Protein AF-A0A2V5WAI2-F1 (afdb_monomer_lite)

Structure (mmCIF, N/CA/C/O backbone):
data_AF-A0A2V5WAI2-F1
#
_entry.id   AF-A0A2V5WAI2-F1
#
loop_
_atom_site.group_PDB
_atom_site.id
_atom_site.type_symbol
_atom_site.label_atom_id
_atom_site.label_alt_id
_atom_site.label_comp_id
_atom_site.label_asym_id
_atom_site.label_entity_id
_atom_site.label_seq_id
_atom_site.pdbx_PDB_ins_code
_atom_site.Cartn_x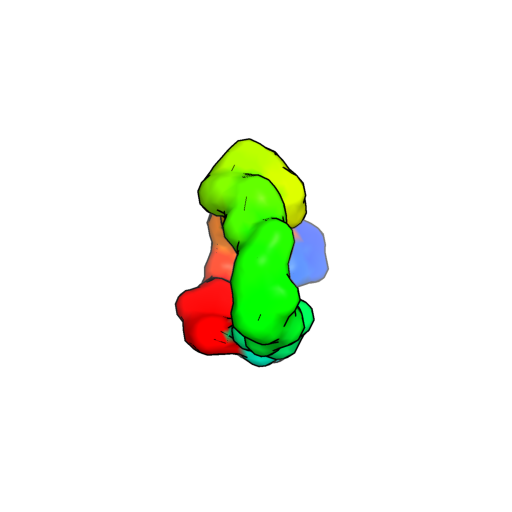
_atom_site.Cartn_y
_atom_site.Cartn_z
_atom_site.occupancy
_atom_site.B_iso_or_equiv
_atom_site.auth_seq_id
_atom_site.auth_comp_id
_atom_site.auth_asym_id
_atom_site.auth_atom_id
_atom_site.pdbx_PDB_model_num
ATOM 1 N N . MET A 1 1 ? 1.679 6.786 21.025 1.00 61.91 1 MET A N 1
ATOM 2 C CA . MET A 1 1 ? 0.548 7.460 20.345 1.00 61.91 1 MET A CA 1
ATOM 3 C C . MET A 1 1 ? 0.113 6.590 19.181 1.00 61.91 1 MET A C 1
ATOM 5 O O . MET A 1 1 ? 0.984 6.030 18.530 1.00 61.91 1 MET A O 1
ATOM 9 N N . ALA A 1 2 ? -1.188 6.448 18.934 1.00 72.25 2 ALA A N 1
ATOM 10 C CA . ALA A 1 2 ? -1.669 5.790 17.720 1.00 72.25 2 ALA A CA 1
ATOM 11 C C . ALA A 1 2 ? -1.386 6.688 16.500 1.00 72.25 2 ALA A C 1
ATOM 13 O O . ALA A 1 2 ? -1.614 7.898 16.568 1.00 72.25 2 ALA A O 1
ATOM 14 N N . GLY A 1 3 ? -0.858 6.111 15.416 1.00 86.94 3 GLY A N 1
ATOM 15 C CA . GLY A 1 3 ? -0.636 6.823 14.153 1.00 86.94 3 GLY A CA 1
ATOM 16 C C . GLY A 1 3 ? -1.952 7.321 13.545 1.00 86.94 3 GLY A C 1
ATOM 17 O O . GLY A 1 3 ? -3.013 6.758 13.816 1.00 86.94 3 GLY A O 1
ATOM 18 N N . LYS A 1 4 ? -1.901 8.381 12.724 1.00 95.00 4 LYS A N 1
ATOM 19 C CA . LYS A 1 4 ? -3.098 9.044 12.153 1.00 95.00 4 LYS A CA 1
ATOM 20 C C . LYS A 1 4 ? -4.035 8.083 11.407 1.00 95.00 4 LYS A C 1
ATOM 22 O O . LYS A 1 4 ? -5.229 8.355 11.330 1.00 95.00 4 LYS A O 1
ATOM 27 N N . LEU A 1 5 ? -3.504 6.988 10.861 1.00 96.31 5 LEU A N 1
ATOM 28 C CA . LEU A 1 5 ? -4.248 5.988 10.092 1.00 96.31 5 LEU A CA 1
ATOM 29 C C . LEU A 1 5 ? -4.385 4.644 10.825 1.00 96.31 5 LEU A C 1
ATOM 31 O O . LEU A 1 5 ? -4.794 3.656 10.218 1.00 96.31 5 LEU A O 1
ATOM 35 N N . SER A 1 6 ? -4.083 4.597 12.125 1.00 96.25 6 SER A N 1
ATOM 36 C CA . SER A 1 6 ? -4.167 3.368 12.916 1.00 96.25 6 SER A CA 1
ATOM 37 C C . SE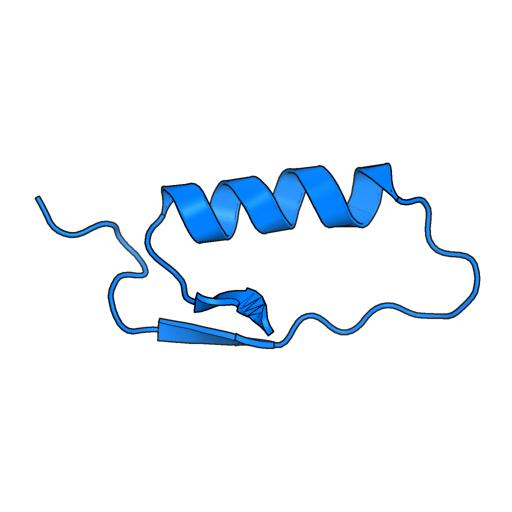R A 1 6 ? -5.552 2.714 12.813 1.00 96.25 6 SER A C 1
ATOM 39 O O . SER A 1 6 ? -6.583 3.363 13.001 1.00 96.25 6 SER A O 1
ATOM 41 N N . GLY A 1 7 ? -5.573 1.422 12.470 1.00 94.12 7 GLY A N 1
ATOM 42 C CA . GLY A 1 7 ? -6.800 0.638 12.295 1.00 94.12 7 GLY A CA 1
ATOM 43 C C . GLY A 1 7 ? -7.523 0.851 10.958 1.00 94.12 7 GLY A C 1
ATOM 44 O O . GLY A 1 7 ? -8.594 0.278 10.752 1.00 94.12 7 GLY A O 1
ATOM 45 N N . LYS A 1 8 ? -6.972 1.654 10.038 1.00 96.94 8 LYS A N 1
ATOM 46 C CA . LYS A 1 8 ? -7.493 1.799 8.671 1.00 96.94 8 LYS A CA 1
ATOM 47 C C . LYS A 1 8 ? -6.821 0.799 7.731 1.00 96.94 8 LYS A C 1
ATOM 49 O O . LYS A 1 8 ? -5.609 0.613 7.785 1.00 96.94 8 LYS A O 1
ATOM 54 N N . LYS A 1 9 ? -7.618 0.198 6.845 1.00 97.44 9 LYS A N 1
ATOM 55 C CA . LYS A 1 9 ? -7.138 -0.594 5.706 1.00 97.44 9 LYS A CA 1
ATOM 56 C C . LYS A 1 9 ? -7.155 0.273 4.454 1.00 97.44 9 LYS A C 1
ATOM 58 O O . LYS A 1 9 ? -8.153 0.949 4.207 1.00 97.44 9 LYS A O 1
ATOM 63 N N . VAL A 1 10 ? -6.070 0.254 3.691 1.00 96.19 10 VAL A N 1
ATOM 64 C CA . VAL A 1 10 ? -5.901 1.038 2.466 1.00 96.19 10 VAL A CA 1
ATOM 65 C C . VAL A 1 10 ? -5.553 0.082 1.335 1.00 96.19 10 VAL A C 1
ATOM 67 O O . VAL A 1 10 ? -4.504 -0.557 1.367 1.00 96.19 10 VAL A O 1
ATOM 70 N N . ALA A 1 11 ? -6.446 -0.013 0.352 1.00 96.94 11 ALA A N 1
ATOM 71 C CA . ALA A 1 11 ? -6.181 -0.745 -0.879 1.00 96.94 11 ALA A CA 1
ATOM 72 C C . ALA A 1 11 ? -5.317 0.112 -1.808 1.0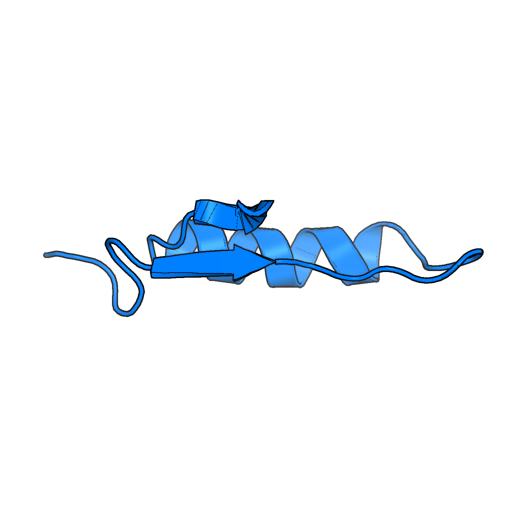0 96.94 11 ALA A C 1
ATOM 74 O O . ALA A 1 11 ? -5.615 1.296 -1.998 1.00 96.94 11 ALA A O 1
ATOM 75 N N . ILE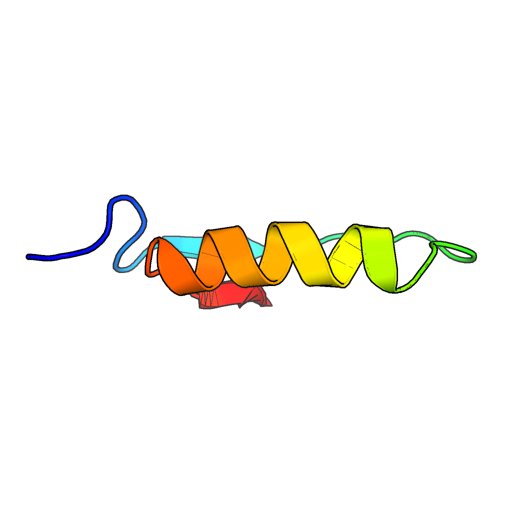 A 1 12 ? -4.276 -0.480 -2.390 1.00 95.12 12 ILE A N 1
ATOM 76 C CA . ILE A 1 12 ? -3.439 0.200 -3.380 1.00 95.12 12 ILE A CA 1
ATOM 77 C C . ILE A 1 12 ? -3.678 -0.433 -4.749 1.00 95.12 12 ILE A C 1
ATOM 79 O O . ILE A 1 12 ? -3.436 -1.618 -4.950 1.00 95.12 12 ILE A O 1
ATOM 83 N N . LEU A 1 13 ? -4.156 0.371 -5.698 1.00 94.81 13 LEU A N 1
ATOM 84 C CA . LEU A 1 13 ? -4.377 -0.058 -7.074 1.00 94.81 13 LEU A CA 1
ATOM 85 C C . LEU A 1 13 ? -3.222 0.450 -7.933 1.00 94.81 13 LEU A C 1
ATOM 87 O O . LEU A 1 13 ? -3.088 1.656 -8.136 1.00 94.81 13 LEU A O 1
ATOM 91 N N . ALA A 1 14 ? -2.393 -0.471 -8.414 1.00 92.56 14 ALA A N 1
ATOM 92 C CA . ALA A 1 14 ? -1.361 -0.190 -9.403 1.00 92.56 14 ALA A CA 1
ATOM 93 C C . ALA A 1 14 ? -1.831 -0.663 -10.784 1.00 92.56 14 ALA A C 1
ATOM 95 O O . ALA A 1 14 ? -2.551 -1.656 -10.895 1.00 92.56 14 ALA A O 1
ATOM 96 N N . ALA A 1 15 ? -1.431 0.066 -11.822 1.00 94.62 15 ALA A N 1
ATOM 97 C CA . ALA A 1 15 ? -1.646 -0.322 -13.210 1.00 94.62 15 ALA A CA 1
ATOM 98 C C . ALA A 1 15 ? -0.392 -1.000 -13.773 1.00 94.62 15 ALA A C 1
ATOM 100 O O . ALA A 1 15 ? 0.701 -0.851 -13.224 1.00 94.62 15 ALA A O 1
ATOM 101 N N . ASP A 1 16 ? -0.541 -1.713 -14.886 1.00 96.06 16 ASP A N 1
ATOM 102 C CA . ASP A 1 16 ? 0.593 -2.322 -15.576 1.00 96.06 16 ASP A CA 1
ATOM 103 C C . ASP A 1 16 ? 1.609 -1.256 -16.016 1.00 96.06 16 ASP A C 1
ATOM 105 O O . ASP A 1 16 ? 1.242 -0.204 -16.540 1.00 96.06 16 ASP A O 1
ATOM 109 N N . GLY A 1 17 ? 2.899 -1.539 -15.812 1.00 95.12 17 GLY A N 1
ATOM 110 C CA . GLY A 1 17 ? 3.991 -0.641 -16.203 1.00 95.12 17 GLY A CA 1
ATOM 111 C C . GLY A 1 17 ? 4.317 0.485 -15.214 1.00 95.12 17 GLY A C 1
ATOM 112 O O . GLY A 1 17 ? 5.080 1.375 -15.576 1.00 95.12 17 GLY A O 1
ATOM 113 N N . PHE A 1 18 ? 3.775 0.460 -13.991 1.00 95.69 18 PHE A N 1
ATOM 114 C CA . PHE A 1 18 ? 4.181 1.381 -12.921 1.00 95.69 18 PHE A CA 1
ATOM 115 C C . PHE A 1 18 ? 5.653 1.194 -12.519 1.00 95.69 18 PHE A C 1
ATOM 117 O O . PHE A 1 18 ? 6.205 0.093 -12.618 1.00 95.69 18 PHE A O 1
ATOM 124 N N . GLU A 1 19 ? 6.282 2.248 -11.997 1.00 95.94 19 GLU A N 1
ATOM 125 C CA . GLU A 1 19 ? 7.622 2.129 -11.424 1.00 95.94 19 GLU A CA 1
ATOM 126 C C . GLU A 1 19 ? 7.558 1.713 -9.945 1.00 95.94 19 GLU A C 1
ATOM 128 O O . GLU A 1 19 ? 6.804 2.270 -9.147 1.00 95.94 19 GLU A O 1
ATOM 133 N N . GLU A 1 20 ? 8.413 0.781 -9.514 1.00 94.25 20 GLU A N 1
ATOM 134 C CA . GLU A 1 20 ? 8.416 0.276 -8.128 1.00 94.25 20 GLU A CA 1
ATOM 135 C C . GLU A 1 20 ? 8.571 1.397 -7.080 1.00 94.25 20 GLU A C 1
ATOM 137 O O . GLU A 1 20 ? 7.975 1.356 -5.996 1.00 94.25 20 GLU A O 1
ATOM 142 N N . VAL A 1 21 ? 9.342 2.439 -7.406 1.00 94.94 21 VAL A N 1
ATOM 143 C CA . VAL A 1 21 ? 9.563 3.587 -6.517 1.00 94.94 21 VAL A CA 1
ATOM 144 C C . VAL A 1 21 ? 8.286 4.399 -6.276 1.00 94.94 21 VAL A C 1
ATOM 146 O O . VAL A 1 21 ? 8.119 4.950 -5.181 1.00 94.94 21 VAL A O 1
ATOM 149 N N . GLU A 1 22 ? 7.378 4.439 -7.256 1.00 94.62 22 GLU A N 1
ATOM 150 C CA . GLU A 1 22 ? 6.087 5.125 -7.166 1.00 94.62 22 GLU A CA 1
ATOM 151 C C . GLU A 1 22 ? 5.147 4.427 -6.189 1.00 94.62 22 GLU A C 1
ATOM 153 O O . GLU A 1 22 ? 4.325 5.091 -5.569 1.00 94.62 22 GLU A O 1
ATOM 158 N N . LEU A 1 23 ? 5.304 3.115 -5.984 1.00 95.56 23 LEU A N 1
ATOM 159 C CA . LEU A 1 23 ? 4.549 2.354 -4.989 1.00 95.56 23 LEU A CA 1
ATOM 160 C C . LEU A 1 23 ? 5.236 2.352 -3.617 1.00 95.56 23 LEU A C 1
ATOM 162 O O . LEU A 1 23 ? 4.589 2.511 -2.580 1.00 95.56 23 LEU A O 1
ATOM 166 N N . THR A 1 24 ? 6.558 2.187 -3.595 1.00 96.12 24 THR A N 1
ATOM 167 C CA . THR A 1 24 ? 7.313 1.925 -2.361 1.00 96.12 24 THR A CA 1
ATOM 168 C C . THR A 1 24 ? 7.293 3.113 -1.402 1.00 96.12 24 THR A C 1
ATOM 170 O O . THR A 1 24 ? 7.070 2.943 -0.200 1.00 96.12 24 THR A O 1
ATOM 173 N N . LYS A 1 25 ? 7.488 4.336 -1.913 1.00 96.50 25 LYS A N 1
ATOM 174 C CA . LYS A 1 25 ? 7.466 5.556 -1.089 1.00 96.50 25 LYS A CA 1
ATOM 175 C C . LYS A 1 25 ? 6.098 5.811 -0.434 1.00 96.50 25 LYS A C 1
ATOM 177 O O . LYS A 1 25 ? 6.073 5.969 0.789 1.00 96.50 25 LYS A O 1
ATOM 182 N N . PRO A 1 26 ? 4.968 5.847 -1.170 1.00 95.69 26 PRO A N 1
ATOM 183 C CA . PRO A 1 26 ? 3.666 6.072 -0.546 1.00 95.69 26 PRO A CA 1
ATOM 184 C C . PRO A 1 26 ? 3.229 4.907 0.342 1.00 95.69 26 PRO A C 1
ATOM 186 O O . PRO A 1 26 ? 2.659 5.163 1.400 1.00 95.69 26 PRO A O 1
ATOM 189 N N . ARG A 1 27 ? 3.545 3.650 -0.011 1.00 96.69 27 ARG A N 1
ATOM 190 C CA . ARG A 1 27 ? 3.268 2.501 0.864 1.00 96.69 27 ARG A CA 1
ATOM 191 C C . ARG A 1 27 ? 3.943 2.664 2.225 1.00 96.69 27 ARG A C 1
ATOM 193 O O . ARG A 1 27 ? 3.272 2.566 3.246 1.00 96.69 27 ARG A O 1
ATOM 200 N N . LYS A 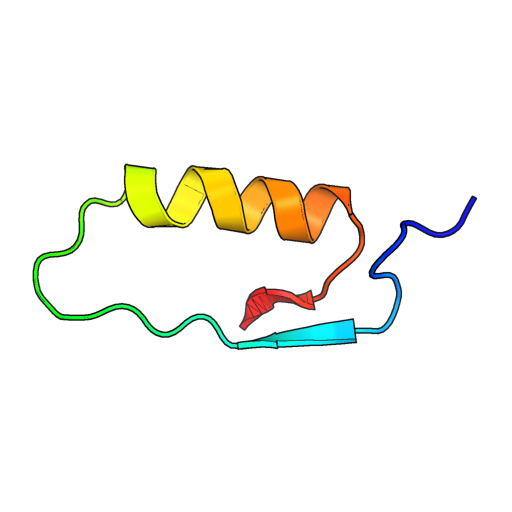1 28 ? 5.230 3.024 2.241 1.00 96.75 28 LYS A N 1
ATOM 201 C CA . LYS A 1 28 ? 5.961 3.286 3.486 1.00 96.75 28 LYS A CA 1
ATOM 202 C C . LYS A 1 28 ? 5.341 4.423 4.300 1.00 96.75 28 LYS A C 1
ATOM 204 O O . LYS A 1 28 ? 5.198 4.293 5.507 1.00 96.75 28 LYS A O 1
ATOM 209 N N . ALA A 1 29 ? 4.920 5.509 3.652 1.00 96.38 29 ALA A N 1
ATOM 210 C CA . ALA A 1 29 ? 4.256 6.614 4.344 1.00 96.38 29 ALA A CA 1
ATOM 211 C C . ALA A 1 29 ? 2.925 6.192 5.000 1.00 96.38 29 ALA A C 1
ATOM 213 O O . ALA A 1 29 ? 2.585 6.680 6.079 1.00 96.38 29 ALA A O 1
ATOM 214 N N . LEU A 1 30 ? 2.176 5.284 4.366 1.00 96.69 30 LEU A N 1
ATOM 215 C CA . LEU A 1 30 ? 0.950 4.711 4.927 1.00 96.69 30 LEU A CA 1
ATOM 216 C C . LEU A 1 30 ? 1.252 3.797 6.120 1.00 96.69 30 LEU A C 1
ATOM 218 O O . LEU A 1 30 ? 0.598 3.922 7.159 1.00 96.69 30 LEU A O 1
ATOM 222 N N . ASP A 1 31 ? 2.261 2.936 5.994 1.00 95.00 31 ASP A N 1
ATOM 223 C CA . ASP A 1 31 ? 2.693 2.028 7.060 1.00 95.00 31 ASP A CA 1
ATOM 224 C C . ASP A 1 31 ? 3.214 2.822 8.281 1.00 95.00 31 ASP A C 1
ATOM 226 O O . ASP A 1 31 ? 2.781 2.580 9.409 1.00 95.00 31 ASP A O 1
ATOM 230 N N . ASP A 1 32 ? 4.039 3.854 8.060 1.00 96.69 32 ASP A N 1
ATOM 231 C CA . ASP A 1 32 ? 4.548 4.766 9.099 1.00 96.69 32 ASP A CA 1
ATOM 232 C C . ASP A 1 32 ? 3.408 5.547 9.789 1.00 96.69 32 ASP A C 1
ATOM 234 O O . ASP A 1 32 ? 3.472 5.866 10.980 1.00 96.69 32 ASP A O 1
ATOM 238 N N . ALA A 1 33 ? 2.320 5.833 9.064 1.00 97.00 33 ALA A N 1
ATOM 239 C CA . ALA A 1 33 ? 1.108 6.436 9.616 1.00 97.00 33 ALA A CA 1
ATOM 240 C C . ALA A 1 33 ? 0.203 5.433 10.365 1.00 97.00 33 ALA A C 1
ATOM 242 O O . ALA A 1 33 ? -0.801 5.846 10.962 1.00 97.00 33 ALA A O 1
ATOM 243 N N . GLY A 1 34 ? 0.557 4.143 10.371 1.00 96.12 34 GLY A N 1
ATOM 244 C CA . GLY A 1 34 ? -0.144 3.061 11.061 1.00 96.12 34 GLY A CA 1
ATOM 245 C C . GLY A 1 34 ? -1.270 2.405 10.258 1.00 96.12 34 GLY A C 1
ATOM 246 O O . GLY A 1 34 ? -2.107 1.723 10.855 1.00 96.12 34 GLY A O 1
ATOM 247 N N . ALA A 1 35 ? -1.336 2.629 8.945 1.00 97.50 35 ALA A N 1
ATOM 248 C CA . ALA A 1 35 ? -2.306 1.966 8.079 1.00 97.50 35 ALA A CA 1
ATOM 249 C C . ALA A 1 35 ? -1.925 0.497 7.822 1.00 97.50 35 ALA A C 1
ATOM 251 O O . 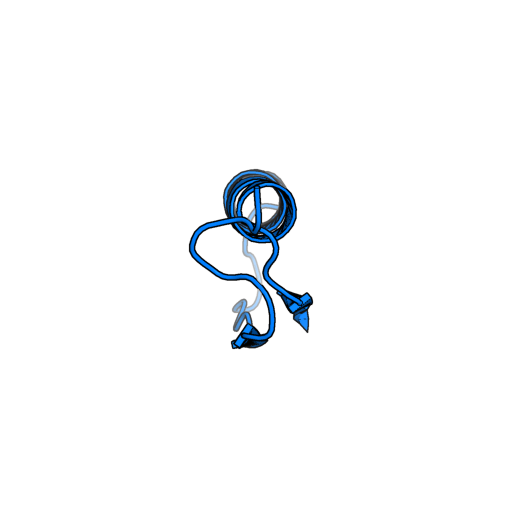ALA A 1 35 ? -0.763 0.110 7.902 1.00 97.50 35 ALA A O 1
ATOM 252 N N . GLN A 1 36 ? -2.915 -0.320 7.464 1.00 96.88 36 GLN A N 1
ATOM 253 C CA . GLN A 1 36 ? -2.704 -1.644 6.880 1.00 96.88 36 GLN A CA 1
ATOM 254 C C . GLN A 1 36 ? -2.857 -1.538 5.362 1.00 96.88 36 GLN A C 1
ATOM 256 O O . GLN A 1 36 ? -3.941 -1.203 4.882 1.00 96.88 36 GLN A O 1
ATOM 261 N N . THR A 1 37 ? -1.789 -1.809 4.616 1.00 94.19 37 THR A N 1
ATOM 262 C CA . THR A 1 37 ? -1.780 -1.751 3.147 1.00 94.19 37 THR A CA 1
ATOM 263 C C . THR A 1 37 ? -1.989 -3.139 2.531 1.00 94.19 37 THR A C 1
ATOM 265 O O . THR A 1 37 ? -1.371 -4.113 2.969 1.00 94.19 37 THR A O 1
ATOM 268 N N . SER A 1 38 ? -2.865 -3.238 1.523 1.00 86.25 38 SER A N 1
ATOM 269 C CA . SER A 1 38 ? -3.168 -4.477 0.778 1.00 86.25 38 SER A CA 1
ATOM 270 C C . SER A 1 38 ? -3.288 -4.238 -0.716 1.00 86.25 38 SER A C 1
ATOM 272 O O . SER A 1 38 ? -3.882 -3.192 -1.073 1.00 86.25 38 SER A O 1
#

Foldseek 3Di:
DQFPAAPAEDEDDDDPPDDPVVVPVVVVVCVVSRYHYD

Secondary structure (DSSP, 8-state):
---TTTT-EE---PPTT--HHHHHHHHHHHHHTTPEE-

pLDDT: mean 93.79, std 6.81, range [61.91, 97.5]

Sequence (38 aa):
MAGKLSGKKVAILAADGFEEVELTKPRKALDDAGAQTS

Radius of gyration: 10.96 Å; chains: 1; bounding box: 17×14×36 Å